Protein AF-A0A0F3LB24-F1 (afdb_monomer_lite)

Structure (mmCIF, N/CA/C/O backbone):
data_AF-A0A0F3LB24-F1
#
_entry.id   AF-A0A0F3LB24-F1
#
loop_
_atom_site.group_PDB
_atom_site.id
_atom_site.type_symbol
_atom_site.label_atom_id
_atom_site.label_alt_id
_atom_site.label_comp_id
_atom_site.label_asym_id
_atom_site.label_entity_id
_atom_site.label_seq_id
_atom_site.pdbx_PDB_ins_code
_atom_site.Cartn_x
_atom_site.Cartn_y
_atom_site.Cartn_z
_atom_site.occupancy
_atom_site.B_iso_or_equiv
_atom_site.auth_seq_id
_atom_site.auth_comp_id
_atom_site.auth_asym_id
_atom_site.auth_atom_id
_atom_site.pdbx_PDB_model_num
ATOM 1 N N . MET A 1 1 ? 21.730 -6.042 -3.106 1.00 69.94 1 MET A N 1
ATOM 2 C CA . MET A 1 1 ? 21.056 -5.003 -3.919 1.00 69.94 1 MET A CA 1
ATOM 3 C C . MET A 1 1 ? 20.122 -4.244 -3.000 1.00 69.94 1 MET A C 1
ATOM 5 O O . MET A 1 1 ? 19.327 -4.891 -2.333 1.00 69.94 1 MET A O 1
ATOM 9 N N . GLY A 1 2 ? 20.273 -2.925 -2.893 1.00 85.38 2 GLY A N 1
ATOM 10 C CA . GLY A 1 2 ? 19.422 -2.116 -2.019 1.00 85.38 2 GLY A CA 1
ATOM 11 C C . GLY A 1 2 ? 18.041 -1.895 -2.633 1.00 85.38 2 GLY A C 1
ATOM 12 O O . GLY A 1 2 ? 17.896 -1.877 -3.854 1.00 85.38 2 GLY A O 1
ATOM 13 N N . THR A 1 3 ? 17.030 -1.710 -1.795 1.00 89.69 3 THR A N 1
ATOM 14 C CA . THR A 1 3 ? 15.707 -1.231 -2.208 1.00 89.69 3 THR A CA 1
ATOM 15 C C . THR A 1 3 ? 15.474 0.131 -1.578 1.00 89.69 3 THR A C 1
ATOM 17 O O . THR A 1 3 ? 15.687 0.294 -0.378 1.00 89.69 3 THR A O 1
ATOM 20 N N . ARG A 1 4 ? 15.043 1.103 -2.376 1.00 91.69 4 ARG A N 1
ATOM 21 C CA . ARG A 1 4 ? 14.587 2.408 -1.909 1.00 91.69 4 ARG A CA 1
ATOM 22 C C . ARG A 1 4 ? 13.066 2.385 -1.874 1.00 91.69 4 ARG A C 1
ATOM 24 O O . ARG A 1 4 ? 12.440 2.018 -2.863 1.00 91.69 4 ARG A O 1
ATOM 31 N N . LYS A 1 5 ? 12.496 2.783 -0.744 1.00 94.12 5 LYS A N 1
ATOM 32 C CA . LYS A 1 5 ? 11.072 3.090 -0.640 1.00 94.12 5 LYS A CA 1
ATOM 33 C C . LYS A 1 5 ? 10.897 4.599 -0.667 1.00 94.12 5 LYS A C 1
ATOM 35 O O . LYS A 1 5 ? 11.715 5.328 -0.106 1.00 94.12 5 LYS A O 1
ATOM 40 N N . THR A 1 6 ? 9.879 5.078 -1.357 1.00 94.94 6 THR A N 1
ATOM 41 C CA . THR A 1 6 ? 9.525 6.496 -1.396 1.00 94.94 6 THR A CA 1
ATOM 42 C C . THR A 1 6 ? 8.038 6.616 -1.155 1.00 94.94 6 THR A C 1
ATOM 44 O O . THR A 1 6 ? 7.250 6.034 -1.893 1.00 94.94 6 THR A O 1
ATOM 47 N N . LEU A 1 7 ? 7.657 7.364 -0.125 1.00 96.06 7 LEU A N 1
ATOM 48 C CA . LEU A 1 7 ? 6.256 7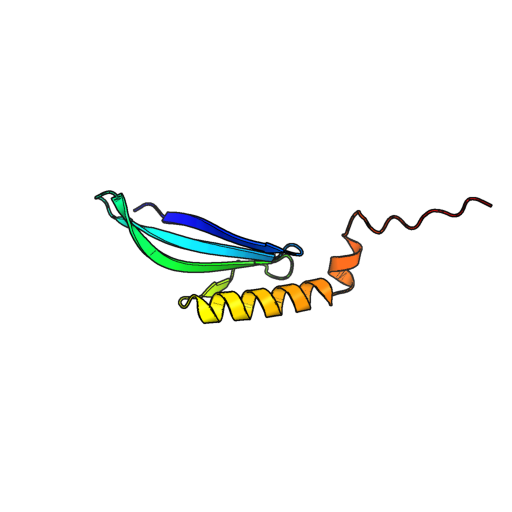.629 0.163 1.00 96.06 7 LEU A CA 1
ATOM 49 C C . LEU A 1 7 ? 5.621 8.387 -1.010 1.00 96.06 7 LEU A C 1
ATOM 51 O O . LEU A 1 7 ? 6.113 9.446 -1.398 1.00 96.06 7 LEU A O 1
ATOM 55 N N . VAL A 1 8 ? 4.543 7.838 -1.567 1.00 95.06 8 VAL A N 1
ATOM 56 C CA . VAL A 1 8 ? 3.755 8.464 -2.637 1.00 95.06 8 VAL A CA 1
ATOM 57 C C . VAL A 1 8 ? 2.574 9.207 -2.028 1.00 95.06 8 VAL A C 1
ATOM 59 O O . VAL A 1 8 ? 2.392 10.393 -2.291 1.00 95.06 8 VAL A O 1
ATOM 62 N N . ARG A 1 9 ? 1.784 8.515 -1.197 1.00 95.56 9 ARG A N 1
ATOM 63 C CA . ARG A 1 9 ? 0.593 9.051 -0.522 1.00 95.56 9 ARG A CA 1
ATOM 64 C C . ARG A 1 9 ? 0.382 8.388 0.837 1.00 95.56 9 ARG A C 1
ATOM 66 O O . ARG A 1 9 ? 0.776 7.242 1.037 1.00 95.56 9 ARG A O 1
ATOM 73 N N . SER A 1 10 ? -0.247 9.111 1.758 1.00 94.94 10 SER A N 1
ATOM 74 C CA . SER A 1 10 ? -0.659 8.597 3.065 1.00 94.94 10 SER A CA 1
ATOM 75 C C . SER A 1 10 ? -1.925 9.317 3.520 1.00 94.94 10 SER A C 1
ATOM 77 O O . SER A 1 10 ? -1.915 10.541 3.610 1.00 94.94 10 SER A O 1
ATOM 79 N N . GLU A 1 11 ? -2.983 8.577 3.842 1.00 92.31 11 GLU A N 1
ATOM 80 C CA . GLU A 1 11 ? -4.258 9.122 4.325 1.00 92.31 11 GLU A CA 1
ATOM 81 C C . GLU A 1 11 ? -5.017 8.081 5.156 1.00 92.31 11 GLU A C 1
ATOM 83 O O . GLU A 1 11 ? -4.959 6.895 4.857 1.00 92.31 11 GLU A O 1
ATOM 88 N N . ALA A 1 12 ? -5.709 8.508 6.219 1.00 87.38 12 ALA A N 1
ATOM 89 C CA . ALA A 1 12 ? -6.545 7.645 7.067 1.00 87.38 12 ALA A CA 1
ATOM 90 C C . ALA A 1 12 ? -5.853 6.369 7.611 1.00 87.38 12 ALA A C 1
ATOM 92 O O . ALA A 1 12 ? -6.506 5.382 7.925 1.00 87.38 12 ALA A O 1
ATOM 93 N N . GLY A 1 13 ? -4.520 6.365 7.742 1.00 87.94 13 GLY A N 1
ATOM 94 C CA . GLY A 1 13 ? -3.762 5.171 8.147 1.00 87.94 13 GLY A CA 1
ATOM 95 C C . GLY A 1 13 ? -3.514 4.159 7.020 1.00 87.94 13 GLY A C 1
ATOM 96 O O . GLY A 1 13 ? -3.082 3.041 7.300 1.00 87.94 13 GLY A O 1
ATOM 97 N N . VAL A 1 14 ? -3.771 4.552 5.773 1.00 93.50 14 VAL A N 1
ATOM 98 C CA . VAL A 1 14 ? -3.364 3.883 4.535 1.00 93.50 14 VAL A CA 1
ATOM 99 C C . VAL A 1 14 ? -2.130 4.592 3.984 1.00 93.50 14 VAL A C 1
ATOM 101 O O . VAL A 1 14 ? -2.094 5.819 3.914 1.00 93.50 14 VAL A O 1
ATOM 104 N N . THR A 1 15 ? -1.129 3.829 3.562 1.00 96.19 15 THR A N 1
ATOM 105 C CA . THR A 1 15 ? 0.149 4.321 3.044 1.00 96.19 15 THR A CA 1
ATOM 106 C C . THR A 1 15 ? 0.449 3.647 1.716 1.00 96.19 15 THR A C 1
ATOM 108 O O . THR A 1 15 ? 0.438 2.421 1.628 1.00 96.19 15 THR A O 1
ATOM 111 N N . LEU A 1 16 ? 0.768 4.438 0.695 1.00 97.00 16 LEU A N 1
ATOM 112 C CA . LEU A 1 16 ? 1.244 3.965 -0.598 1.00 97.00 16 LEU A CA 1
ATOM 113 C C . LEU A 1 16 ? 2.703 4.378 -0.792 1.00 97.00 16 LEU A C 1
ATOM 115 O O . LEU A 1 16 ? 3.025 5.567 -0.843 1.00 97.00 16 LEU A O 1
ATOM 119 N N . GLU A 1 17 ? 3.585 3.398 -0.941 1.00 97.12 17 GLU A N 1
ATOM 120 C CA . GLU A 1 17 ? 5.011 3.595 -1.184 1.00 97.12 17 GLU A CA 1
ATOM 121 C C . GLU A 1 17 ? 5.399 3.112 -2.583 1.00 97.12 17 GLU A C 1
ATOM 123 O O . GLU A 1 17 ? 4.985 2.048 -3.033 1.00 97.12 17 GLU A O 1
ATOM 128 N N . ARG A 1 18 ? 6.257 3.862 -3.271 1.00 96.12 18 ARG A N 1
ATOM 129 C CA . ARG A 1 18 ? 6.933 3.434 -4.494 1.00 96.12 18 ARG A CA 1
ATOM 130 C C . ARG A 1 18 ? 8.210 2.706 -4.117 1.00 96.12 18 ARG A C 1
ATOM 132 O O . ARG A 1 18 ? 9.030 3.227 -3.360 1.00 96.12 18 ARG A O 1
ATOM 139 N N . ILE A 1 19 ? 8.394 1.518 -4.671 1.00 95.38 19 ILE A N 1
ATOM 140 C CA . ILE A 1 19 ? 9.542 0.660 -4.411 1.00 95.38 19 ILE A CA 1
ATOM 141 C C . ILE A 1 19 ? 10.455 0.685 -5.626 1.00 95.38 19 ILE A C 1
ATOM 143 O O . ILE A 1 19 ? 10.072 0.303 -6.730 1.00 95.38 19 ILE A O 1
ATOM 147 N N . GLU A 1 20 ? 11.699 1.087 -5.415 1.00 94.69 20 GLU A N 1
ATOM 148 C CA . GLU A 1 20 ? 12.730 1.126 -6.441 1.00 94.69 20 GLU A CA 1
ATOM 149 C C . GLU A 1 20 ? 13.873 0.183 -6.059 1.00 94.69 20 GLU A C 1
ATOM 151 O O . GLU A 1 20 ? 14.354 0.169 -4.923 1.00 94.69 20 GLU A O 1
ATOM 156 N N . ARG A 1 21 ? 14.344 -0.621 -7.011 1.00 92.38 21 ARG A N 1
ATOM 157 C CA . ARG A 1 21 ? 15.530 -1.457 -6.837 1.00 92.38 21 ARG A CA 1
ATOM 158 C C . ARG A 1 21 ? 16.764 -0.671 -7.258 1.00 92.38 21 ARG A C 1
ATOM 160 O O . ARG A 1 21 ? 16.849 -0.189 -8.385 1.00 92.38 21 ARG A O 1
ATOM 167 N N . LEU A 1 22 ? 17.737 -0.583 -6.358 1.00 92.25 22 LEU A N 1
ATOM 168 C CA . LEU A 1 22 ? 19.020 0.056 -6.613 1.00 92.25 22 LEU A CA 1
ATOM 169 C C . LEU A 1 22 ? 19.979 -0.959 -7.237 1.00 92.25 22 LEU A C 1
ATOM 171 O O . LEU A 1 22 ? 20.290 -2.006 -6.653 1.00 92.25 22 LEU A O 1
ATOM 175 N N . SER A 1 23 ? 20.455 -0.641 -8.435 1.00 86.62 23 SER A N 1
ATOM 176 C CA . SER A 1 23 ? 21.538 -1.371 -9.085 1.00 86.62 23 SER A CA 1
ATOM 177 C C . SER A 1 23 ? 22.867 -1.132 -8.362 1.00 86.62 23 SER A C 1
ATOM 179 O O . SER A 1 23 ? 23.043 -0.146 -7.646 1.00 86.62 23 SER A O 1
ATOM 181 N N . ALA A 1 24 ? 23.847 -2.008 -8.595 1.00 81.44 24 ALA A N 1
ATOM 182 C CA . ALA A 1 24 ? 25.196 -1.861 -8.040 1.00 81.44 24 ALA A CA 1
ATOM 183 C C . ALA A 1 24 ? 25.905 -0.559 -8.476 1.00 81.44 24 ALA A C 1
ATOM 185 O O . ALA A 1 24 ? 26.880 -0.158 -7.853 1.00 81.44 24 ALA A O 1
ATOM 186 N N . ARG A 1 25 ? 25.406 0.108 -9.528 1.00 81.50 25 ARG A N 1
ATOM 187 C CA . ARG A 1 25 ? 25.908 1.394 -10.038 1.00 81.50 25 ARG A CA 1
ATOM 188 C C . ARG A 1 25 ? 25.114 2.605 -9.525 1.00 81.50 25 ARG A C 1
ATOM 190 O O . ARG A 1 25 ? 25.343 3.713 -9.990 1.00 81.50 25 ARG A O 1
ATOM 197 N N . GLY A 1 26 ? 24.161 2.405 -8.610 1.00 76.38 26 GLY A N 1
ATOM 198 C CA . GLY A 1 26 ? 23.349 3.474 -8.020 1.00 76.38 26 GLY A CA 1
ATOM 199 C C . GLY A 1 26 ? 22.114 3.890 -8.829 1.00 76.38 26 GLY A C 1
ATOM 200 O O . GLY A 1 26 ? 21.319 4.681 -8.329 1.00 76.38 26 GLY A O 1
ATOM 201 N N . ALA A 1 27 ? 21.897 3.341 -10.032 1.00 84.44 27 ALA A N 1
ATOM 202 C CA . ALA A 1 27 ? 20.663 3.575 -10.784 1.00 84.44 27 ALA A CA 1
ATOM 203 C C . ALA A 1 27 ? 19.470 2.906 -10.083 1.00 84.44 27 ALA A C 1
ATOM 205 O O . ALA A 1 27 ? 19.557 1.730 -9.714 1.00 84.44 27 ALA A O 1
ATOM 206 N N . ALA A 1 28 ? 18.386 3.660 -9.904 1.00 87.44 28 ALA A N 1
ATOM 207 C CA . ALA A 1 28 ? 17.127 3.190 -9.343 1.00 87.44 28 ALA A CA 1
ATOM 208 C C . ALA A 1 28 ? 16.187 2.763 -10.475 1.00 87.44 28 ALA A C 1
ATOM 210 O O . ALA A 1 28 ? 15.980 3.507 -11.431 1.00 87.44 28 ALA A O 1
ATOM 211 N N . HIS A 1 29 ? 15.630 1.562 -10.366 1.00 90.31 29 HIS A N 1
ATOM 212 C CA . HIS A 1 29 ? 14.630 1.047 -11.296 1.00 90.31 29 HIS A CA 1
ATOM 213 C C . HIS A 1 29 ? 13.335 0.795 -10.540 1.00 90.31 29 HIS A C 1
ATOM 215 O O . HIS A 1 29 ? 13.365 0.164 -9.481 1.00 90.31 29 HIS A O 1
ATOM 221 N N . LEU A 1 30 ? 12.209 1.257 -11.084 1.00 90.75 30 LEU A N 1
ATOM 222 C CA . LEU A 1 30 ? 10.900 0.976 -10.507 1.00 90.75 30 LEU A CA 1
ATOM 223 C C . LEU A 1 30 ? 10.706 -0.542 -10.389 1.00 90.75 30 LEU A C 1
ATOM 225 O O . LEU A 1 30 ? 10.849 -1.279 -11.361 1.00 90.75 30 LEU A O 1
ATOM 229 N N . SER A 1 31 ? 10.417 -0.995 -9.174 1.00 91.94 31 SER A N 1
ATOM 230 C CA . SER A 1 31 ? 10.126 -2.392 -8.851 1.00 91.94 31 SER A CA 1
ATOM 231 C C . SER A 1 31 ? 8.644 -2.619 -8.545 1.00 91.94 31 SER A C 1
ATOM 233 O O . SER A 1 31 ? 8.245 -3.776 -8.421 1.00 91.94 31 SER A O 1
ATOM 235 N N . GLY A 1 32 ? 7.861 -1.549 -8.387 1.00 95.12 32 GLY A N 1
ATOM 236 C CA . GLY A 1 32 ? 6.429 -1.573 -8.103 1.00 95.12 32 GLY A CA 1
ATOM 237 C C . GLY A 1 32 ? 6.055 -0.618 -6.973 1.00 95.12 32 GLY A C 1
ATOM 238 O O . GLY A 1 32 ? 6.811 0.288 -6.619 1.00 95.12 32 GLY A O 1
ATOM 239 N N . PHE A 1 33 ? 4.891 -0.860 -6.392 1.00 96.81 33 PHE A N 1
ATOM 240 C CA . PHE A 1 33 ? 4.285 -0.097 -5.314 1.00 96.81 33 PHE A CA 1
ATOM 241 C C . PHE A 1 33 ? 3.890 -1.033 -4.176 1.00 96.81 33 PHE A C 1
ATOM 243 O O . PHE A 1 33 ? 3.590 -2.207 -4.397 1.00 96.81 33 PHE A O 1
ATOM 250 N N . GLU A 1 34 ? 3.908 -0.520 -2.956 1.00 96.50 34 GLU A N 1
ATOM 251 C CA . GLU A 1 34 ? 3.543 -1.242 -1.747 1.00 96.50 34 GLU A CA 1
ATOM 252 C C . GLU A 1 34 ? 2.473 -0.439 -1.001 1.00 96.50 34 GLU A C 1
ATOM 254 O O . GLU A 1 34 ? 2.692 0.711 -0.623 1.00 96.50 34 GLU A O 1
ATOM 259 N N . LEU A 1 35 ? 1.297 -1.040 -0.849 1.00 96.25 35 LEU A N 1
ATOM 260 C CA . LEU A 1 35 ? 0.132 -0.484 -0.178 1.00 96.25 35 LEU A CA 1
ATOM 261 C C . LEU A 1 35 ? 0.011 -1.120 1.208 1.00 96.25 35 LEU A C 1
ATOM 263 O O . LEU A 1 35 ? -0.112 -2.336 1.333 1.00 96.25 35 LEU A O 1
ATOM 267 N N . SER A 1 36 ? 0.034 -0.302 2.251 1.00 94.31 36 SER A N 1
ATOM 268 C CA . SER A 1 36 ? -0.128 -0.730 3.641 1.00 94.31 36 SER A CA 1
ATOM 269 C C . SER A 1 36 ? -1.342 -0.045 4.249 1.00 94.31 36 SER A C 1
ATOM 271 O O . SER A 1 36 ? -1.570 1.131 3.991 1.00 94.31 36 SER A O 1
ATOM 273 N N . SER A 1 37 ? -2.105 -0.743 5.081 1.00 92.12 37 SER A N 1
ATOM 274 C CA . SER A 1 37 ? -3.211 -0.155 5.836 1.00 92.12 37 SER A CA 1
ATOM 275 C C . SER A 1 37 ? -3.376 -0.874 7.167 1.00 92.12 37 SER A C 1
ATOM 277 O O . SER A 1 37 ? -2.842 -1.966 7.361 1.00 92.12 37 SER A O 1
ATOM 279 N N . ARG A 1 38 ? -4.166 -0.296 8.076 1.00 86.25 38 ARG A N 1
ATOM 280 C CA . ARG A 1 38 ? -4.542 -0.952 9.341 1.00 86.25 38 ARG A CA 1
ATOM 281 C C . ARG A 1 38 ? -5.376 -2.225 9.146 1.00 86.25 38 ARG A C 1
ATOM 283 O O . ARG A 1 38 ? -5.462 -3.028 10.068 1.00 86.25 38 ARG A O 1
ATOM 290 N N . ARG A 1 39 ? -5.982 -2.413 7.968 1.00 85.81 39 ARG A N 1
ATOM 291 C CA . ARG A 1 39 ? -6.781 -3.603 7.622 1.00 85.81 39 ARG A CA 1
ATOM 292 C C . ARG A 1 39 ? -5.910 -4.748 7.124 1.00 85.81 39 ARG A C 1
ATOM 294 O O . ARG A 1 39 ? -6.332 -5.902 7.171 1.00 85.81 39 ARG A O 1
ATOM 301 N N . PHE A 1 40 ? -4.698 -4.452 6.655 1.00 84.88 40 PHE A N 1
ATOM 302 C CA . PHE A 1 40 ? -3.788 -5.455 6.127 1.00 84.88 40 PHE A CA 1
ATOM 303 C C . PHE A 1 40 ? -2.807 -5.951 7.187 1.00 84.88 40 PHE A C 1
ATOM 305 O O . PHE A 1 40 ? -2.057 -5.186 7.783 1.00 84.88 40 PHE A O 1
ATOM 312 N N . VAL A 1 41 ? -2.739 -7.275 7.348 1.00 84.62 41 VAL A N 1
ATOM 313 C CA . VAL A 1 41 ? -1.680 -7.923 8.141 1.00 84.62 41 VAL A CA 1
ATOM 314 C C . VAL A 1 41 ? -0.317 -7.793 7.444 1.00 84.62 41 VAL A C 1
ATOM 316 O O . VAL A 1 41 ? 0.720 -7.751 8.101 1.00 84.62 41 VAL A O 1
ATOM 319 N N . GLN A 1 42 ? -0.306 -7.728 6.108 1.00 89.06 42 GLN A N 1
ATOM 320 C CA . GLN A 1 42 ? 0.895 -7.554 5.290 1.00 89.06 42 GLN A CA 1
ATOM 321 C C . GLN A 1 42 ? 0.624 -6.593 4.139 1.00 89.06 42 GLN A C 1
ATOM 323 O O . GLN A 1 42 ? -0.446 -6.632 3.538 1.00 89.06 42 GLN A O 1
ATOM 328 N N . ALA A 1 43 ? 1.616 -5.771 3.804 1.00 91.25 43 ALA A N 1
ATOM 329 C CA . ALA A 1 43 ? 1.494 -4.815 2.718 1.00 91.25 43 ALA A CA 1
ATOM 330 C C . ALA A 1 43 ? 1.275 -5.505 1.361 1.00 91.25 43 ALA A C 1
ATOM 332 O O . ALA A 1 43 ? 1.952 -6.479 1.015 1.00 91.25 43 ALA A O 1
ATOM 333 N N . GLN A 1 44 ? 0.346 -4.975 0.573 1.00 93.69 44 GLN A N 1
ATOM 334 C CA . GLN A 1 44 ? 0.027 -5.469 -0.755 1.00 93.69 44 GLN A CA 1
ATOM 335 C C . GLN A 1 44 ? 0.979 -4.864 -1.787 1.00 93.69 44 GLN A C 1
ATOM 337 O O . GLN A 1 44 ? 1.164 -3.651 -1.842 1.00 93.69 44 GLN A O 1
ATOM 342 N N . ARG A 1 45 ? 1.564 -5.703 -2.647 1.00 94.12 45 ARG A N 1
ATOM 343 C CA . ARG A 1 45 ? 2.411 -5.236 -3.752 1.00 94.12 45 ARG A CA 1
ATOM 344 C C . ARG A 1 45 ? 1.634 -5.132 -5.050 1.00 94.12 45 ARG A C 1
ATOM 346 O O . ARG A 1 45 ? 0.942 -6.070 -5.435 1.00 94.12 45 ARG A O 1
ATOM 353 N N . ILE A 1 46 ? 1.805 -4.010 -5.737 1.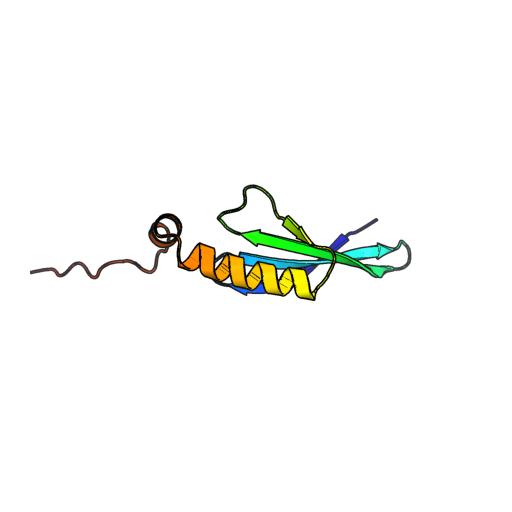00 95.38 46 ILE A N 1
ATOM 354 C CA . ILE A 1 46 ? 1.113 -3.678 -6.982 1.00 95.38 46 ILE A CA 1
ATOM 355 C C . ILE A 1 46 ? 2.159 -3.212 -7.998 1.00 95.38 46 ILE A C 1
ATOM 357 O O . ILE A 1 46 ? 3.015 -2.396 -7.676 1.00 95.38 46 ILE A O 1
ATOM 361 N N . ALA A 1 47 ? 2.143 -3.761 -9.214 1.00 94.25 47 ALA A N 1
ATOM 362 C CA . ALA A 1 47 ? 3.167 -3.455 -10.218 1.00 94.25 47 ALA A CA 1
ATOM 363 C C . ALA A 1 47 ? 2.949 -2.086 -10.885 1.00 94.25 47 ALA A C 1
ATOM 365 O O . ALA A 1 47 ? 3.896 -1.322 -11.059 1.00 94.25 47 ALA A O 1
ATOM 366 N N . GLU A 1 48 ? 1.695 -1.781 -11.219 1.00 94.44 48 GLU A N 1
ATOM 367 C CA . GLU A 1 48 ? 1.310 -0.616 -12.015 1.00 94.44 48 GLU A CA 1
ATOM 368 C C . GLU A 1 48 ? 0.880 0.560 -11.136 1.00 94.44 48 GLU A C 1
ATOM 370 O O . GLU A 1 48 ? 0.073 0.395 -10.221 1.00 94.44 48 GLU A O 1
ATOM 375 N N . GLU A 1 49 ? 1.349 1.768 -11.462 1.00 92.25 49 GLU A N 1
ATOM 376 C CA . GLU A 1 49 ? 1.070 2.980 -10.676 1.00 92.25 49 GLU A CA 1
ATOM 377 C C . GLU A 1 49 ? -0.425 3.286 -10.595 1.00 92.25 49 GLU A C 1
ATOM 379 O O . GLU A 1 49 ? -0.956 3.531 -9.516 1.00 92.25 49 GLU A O 1
ATOM 384 N N . ARG A 1 50 ? -1.126 3.207 -11.731 1.00 95.19 50 ARG A N 1
ATOM 385 C CA . ARG A 1 50 ? -2.564 3.482 -11.791 1.00 95.19 50 ARG A CA 1
ATOM 386 C C . ARG A 1 50 ? -3.362 2.535 -10.899 1.00 95.19 50 ARG A C 1
ATOM 388 O O . ARG A 1 50 ? -4.187 2.988 -10.122 1.00 95.19 50 ARG A O 1
ATOM 395 N N . GLN A 1 51 ? -3.070 1.237 -10.973 1.00 95.44 51 GLN A N 1
ATOM 396 C CA . GLN A 1 51 ? -3.740 0.240 -10.135 1.00 95.44 51 GLN A CA 1
ATOM 397 C C . GLN A 1 51 ? -3.431 0.462 -8.653 1.00 95.44 51 GLN A C 1
ATOM 399 O O . GLN A 1 51 ? -4.280 0.212 -7.805 1.00 95.44 51 GLN A O 1
ATOM 404 N N . ALA A 1 52 ? -2.224 0.935 -8.338 1.00 95.44 52 ALA A N 1
ATOM 405 C CA . ALA A 1 52 ? -1.818 1.207 -6.970 1.00 95.44 52 ALA A CA 1
ATOM 406 C C . ALA A 1 52 ? -2.529 2.435 -6.384 1.00 95.44 52 ALA A C 1
ATOM 408 O O . ALA A 1 52 ? -2.918 2.411 -5.219 1.00 95.44 52 ALA A O 1
ATOM 409 N N . LEU A 1 53 ? -2.740 3.475 -7.196 1.00 95.62 53 LEU A N 1
ATOM 410 C CA . LEU A 1 53 ? -3.537 4.645 -6.827 1.00 95.62 53 LEU A CA 1
ATOM 411 C C . LEU A 1 53 ? -5.018 4.286 -6.664 1.00 95.62 53 LEU A C 1
ATOM 413 O O . LEU A 1 53 ? -5.601 4.611 -5.634 1.00 95.62 53 LEU A O 1
ATOM 417 N N . ASP A 1 54 ? -5.591 3.544 -7.615 1.00 96.25 54 ASP A N 1
ATOM 418 C CA . ASP A 1 54 ? -6.984 3.092 -7.534 1.00 96.25 54 ASP A CA 1
ATOM 419 C C . ASP A 1 54 ? -7.206 2.225 -6.274 1.00 96.25 54 ASP A C 1
ATOM 421 O O . ASP A 1 54 ? -8.179 2.406 -5.542 1.00 96.25 54 ASP A O 1
ATOM 425 N N . ALA A 1 55 ? -6.277 1.310 -5.970 1.00 95.06 55 ALA A N 1
ATOM 426 C CA . ALA A 1 55 ? -6.333 0.481 -4.765 1.00 95.06 55 ALA A CA 1
ATOM 427 C C . ALA A 1 55 ? -6.169 1.296 -3.473 1.00 95.06 55 ALA A C 1
ATOM 429 O O . ALA A 1 55 ? -6.813 0.983 -2.473 1.00 95.06 55 ALA A O 1
ATOM 430 N N . PHE A 1 56 ? -5.336 2.341 -3.489 1.00 95.56 56 PHE A N 1
ATOM 431 C CA . PHE A 1 56 ? -5.184 3.253 -2.359 1.00 95.56 56 PHE A CA 1
ATOM 432 C C . PHE A 1 56 ? -6.495 3.978 -2.050 1.00 95.56 56 PHE A C 1
ATOM 434 O O . PHE A 1 56 ? -6.934 3.954 -0.903 1.00 95.56 56 PHE A O 1
ATOM 441 N N . ASP A 1 57 ? -7.149 4.562 -3.056 1.00 95.44 57 ASP A N 1
ATOM 442 C CA . ASP A 1 57 ? -8.396 5.309 -2.857 1.00 95.44 57 ASP A CA 1
ATOM 443 C C . ASP A 1 57 ? -9.516 4.394 -2.324 1.00 95.44 57 ASP A C 1
ATOM 445 O O . ASP A 1 57 ? -10.231 4.749 -1.384 1.00 95.44 57 ASP A O 1
ATOM 449 N N . LEU A 1 58 ? -9.629 3.176 -2.868 1.00 94.81 58 LEU A N 1
ATOM 450 C CA . LEU A 1 58 ? -10.580 2.173 -2.378 1.00 94.81 58 LEU A CA 1
ATOM 451 C C . LEU A 1 58 ? -10.310 1.780 -0.924 1.00 94.81 58 LEU A C 1
ATOM 453 O O . LEU A 1 58 ? -11.248 1.640 -0.138 1.00 94.81 58 LEU A O 1
ATOM 457 N N . GLU A 1 59 ? -9.043 1.610 -0.557 1.00 94.00 59 GLU A N 1
ATOM 458 C CA . GLU A 1 59 ? -8.666 1.222 0.797 1.00 94.00 59 GLU A CA 1
ATOM 459 C C . GLU A 1 59 ? -8.872 2.364 1.796 1.00 94.00 59 GLU A C 1
ATOM 461 O O . GLU A 1 59 ? -9.344 2.120 2.904 1.00 94.00 59 GLU A O 1
ATOM 46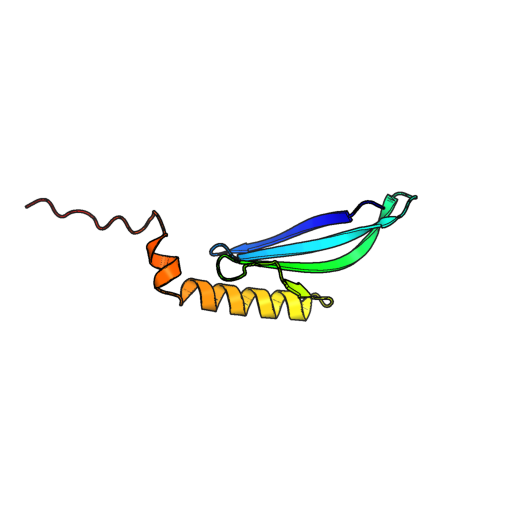6 N N . VAL A 1 60 ? -8.619 3.616 1.404 1.00 92.75 60 VAL A N 1
ATOM 467 C CA . VAL A 1 60 ? -8.945 4.798 2.217 1.00 92.75 60 VAL A CA 1
ATOM 468 C C . VAL A 1 60 ? -10.442 4.855 2.497 1.00 92.75 60 VAL A C 1
ATOM 470 O O . VAL A 1 60 ? -10.841 4.984 3.655 1.00 92.75 60 VAL A O 1
ATOM 473 N N . ILE A 1 61 ? -11.281 4.696 1.470 1.00 92.75 61 ILE A N 1
ATOM 474 C CA . ILE A 1 61 ? -12.740 4.657 1.639 1.00 92.75 61 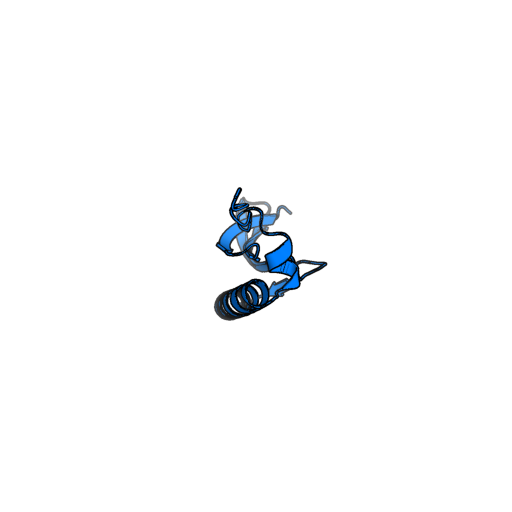ILE A CA 1
ATOM 475 C C . ILE A 1 61 ? -13.132 3.522 2.582 1.00 92.75 61 ILE A C 1
ATOM 477 O O . ILE A 1 61 ? -13.967 3.717 3.465 1.00 92.75 61 ILE A O 1
ATOM 481 N N . ALA A 1 62 ? -12.532 2.344 2.422 1.00 90.44 62 ALA A N 1
ATOM 482 C CA . ALA A 1 62 ? -12.863 1.193 3.241 1.00 90.44 62 ALA A CA 1
ATOM 483 C C . ALA A 1 62 ? -12.436 1.372 4.705 1.00 90.44 62 ALA A C 1
ATOM 485 O O . ALA A 1 62 ? -13.220 1.045 5.589 1.00 90.44 62 ALA A O 1
ATOM 486 N N . VAL A 1 63 ? -11.258 1.945 4.977 1.00 89.38 63 VAL A N 1
ATOM 487 C CA . VAL A 1 63 ? -10.807 2.272 6.341 1.00 89.38 63 VAL A CA 1
ATOM 488 C C . VAL A 1 63 ? -11.695 3.337 6.973 1.00 89.38 63 VAL A C 1
ATOM 490 O O . VAL A 1 63 ? -12.116 3.184 8.116 1.00 89.38 63 VAL A O 1
ATOM 493 N N . LEU A 1 64 ? -12.032 4.392 6.232 1.00 88.06 64 LEU A N 1
ATOM 494 C CA . LEU A 1 64 ? -12.933 5.434 6.719 1.00 88.06 64 LEU A CA 1
ATOM 495 C C . LEU A 1 64 ? -14.363 4.930 6.908 1.00 88.06 64 LEU A C 1
ATOM 497 O O . LEU A 1 64 ? -15.094 5.508 7.700 1.00 88.06 64 LEU A O 1
ATOM 501 N N . SER A 1 65 ? -14.775 3.875 6.213 1.00 88.25 65 SER A N 1
ATOM 502 C CA . SER A 1 65 ? -16.105 3.277 6.372 1.00 88.25 65 SER A CA 1
ATOM 503 C C . SER A 1 65 ? -16.148 2.196 7.452 1.00 88.25 65 SER A C 1
ATOM 505 O O . SER A 1 65 ? -17.236 1.734 7.790 1.00 88.25 65 SER A O 1
ATOM 507 N N . ASP A 1 66 ? -14.996 1.782 7.983 1.00 85.31 66 ASP A N 1
ATOM 508 C CA . ASP A 1 66 ? -14.891 0.719 8.976 1.00 85.31 66 ASP A CA 1
ATOM 509 C C . ASP A 1 66 ? -15.077 1.288 10.397 1.00 85.31 66 ASP A C 1
ATOM 511 O O . ASP A 1 66 ? -14.190 1.966 10.931 1.00 85.31 66 ASP A O 1
ATOM 515 N N . PRO A 1 67 ? -16.227 1.030 11.048 1.00 78.62 67 PRO A N 1
ATOM 516 C CA . PRO A 1 67 ? -16.517 1.590 12.359 1.00 78.62 67 PRO A CA 1
ATOM 517 C C . PRO A 1 67 ? -15.606 1.034 13.460 1.00 78.62 67 PRO A C 1
ATOM 519 O O . PRO A 1 67 ? -15.485 1.672 14.506 1.00 78.62 67 PRO A O 1
ATOM 522 N N . GLU A 1 68 ? -14.976 -0.130 13.274 1.00 80.38 68 GLU A N 1
ATOM 523 C CA . GLU A 1 68 ? -14.041 -0.687 14.255 1.00 80.38 68 GLU A CA 1
ATOM 524 C C . GLU A 1 68 ? -12.709 0.063 14.224 1.00 80.38 68 GLU A C 1
ATOM 526 O O . GLU A 1 68 ? -12.152 0.372 15.276 1.00 80.38 68 GLU A O 1
ATOM 531 N N . LEU A 1 69 ? -12.254 0.472 13.039 1.00 74.69 69 LEU A N 1
ATOM 532 C CA . LEU A 1 69 ? -11.039 1.279 12.882 1.00 74.69 69 LEU A CA 1
ATOM 533 C C . LEU A 1 69 ? -11.236 2.745 13.269 1.00 74.69 69 LEU A C 1
ATOM 535 O O . LEU A 1 69 ? -10.276 3.397 13.680 1.00 74.69 69 LEU A O 1
ATOM 539 N N . GLN A 1 70 ? -12.466 3.257 13.185 1.00 67.50 70 GLN A N 1
ATOM 540 C CA . GLN A 1 70 ? -12.817 4.591 13.681 1.00 67.50 70 GLN A CA 1
ATOM 541 C C . GLN A 1 70 ? -12.867 4.683 15.214 1.00 67.50 70 GLN A C 1
ATOM 543 O O . GLN A 1 70 ? -12.761 5.779 15.764 1.00 67.50 70 GLN A O 1
ATOM 548 N N . ARG A 1 71 ? -13.063 3.565 15.930 1.00 61.62 71 ARG A N 1
ATOM 549 C CA . ARG A 1 71 ? -13.115 3.555 17.407 1.00 61.62 71 ARG A CA 1
ATOM 550 C C . ARG A 1 71 ? -11.753 3.783 18.055 1.00 61.62 71 ARG A C 1
ATOM 552 O O . ARG A 1 71 ? -11.707 4.307 19.163 1.00 61.62 71 ARG A O 1
ATOM 559 N N . ASP A 1 72 ? -10.680 3.439 17.350 1.00 56.78 72 ASP A N 1
ATOM 560 C CA . ASP A 1 72 ? -9.296 3.682 17.767 1.00 56.78 72 ASP A CA 1
ATOM 561 C C . ASP A 1 72 ? -8.786 5.077 17.347 1.00 56.78 72 ASP A C 1
ATOM 563 O O . ASP A 1 72 ? -7.601 5.384 17.488 1.00 56.78 72 ASP A O 1
ATOM 567 N N . ASP A 1 73 ? -9.660 5.948 16.821 1.00 52.62 73 ASP A N 1
ATOM 568 C CA . ASP A 1 73 ? -9.297 7.323 16.491 1.00 52.62 73 ASP A CA 1
ATOM 569 C C . ASP A 1 73 ? -9.314 8.223 17.750 1.00 52.62 73 ASP A C 1
ATOM 571 O O . ASP A 1 73 ? -10.373 8.457 18.348 1.00 52.62 73 ASP A O 1
ATOM 575 N N . PRO A 1 74 ? -8.158 8.764 18.187 1.00 54.16 74 PRO A N 1
ATOM 576 C CA . PRO A 1 74 ? -8.053 9.528 19.428 1.00 54.16 74 PRO A CA 1
ATOM 577 C C . PRO A 1 74 ? -8.769 10.890 19.394 1.00 54.16 74 PRO A C 1
ATOM 579 O O . PRO 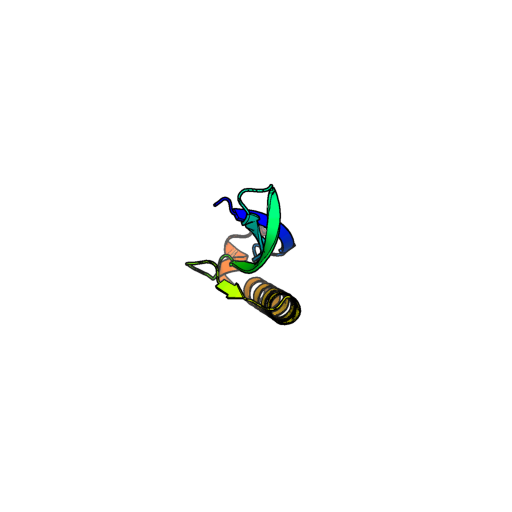A 1 74 ? -8.845 11.543 20.440 1.00 54.16 74 PRO A O 1
ATOM 582 N N . LEU A 1 75 ? -9.298 11.339 18.246 1.00 55.59 75 LEU A N 1
ATOM 583 C CA . LEU A 1 75 ? -10.081 12.578 18.147 1.00 55.59 75 LEU A CA 1
ATOM 584 C C . LEU A 1 75 ? -11.558 12.382 18.497 1.00 55.59 75 LEU A C 1
ATOM 586 O O . LEU A 1 75 ? -12.255 13.370 18.728 1.00 55.59 75 LEU A O 1
ATOM 590 N N . ARG A 1 76 ? -12.043 11.142 18.646 1.00 51.25 76 ARG A N 1
ATOM 591 C CA . ARG A 1 76 ? -13.404 10.869 19.129 1.00 51.25 76 ARG A CA 1
ATOM 592 C C . ARG A 1 76 ? -13.485 10.901 20.659 1.00 51.25 76 ARG A C 1
ATOM 594 O O . ARG A 1 76 ? -14.103 10.044 21.283 1.00 51.25 76 ARG A O 1
ATOM 601 N N . LYS A 1 77 ? -12.869 11.903 21.294 1.00 49.72 77 LYS A N 1
ATOM 602 C CA . LYS A 1 77 ? -13.220 12.250 22.674 1.00 49.72 77 LYS A CA 1
ATOM 603 C C . LYS A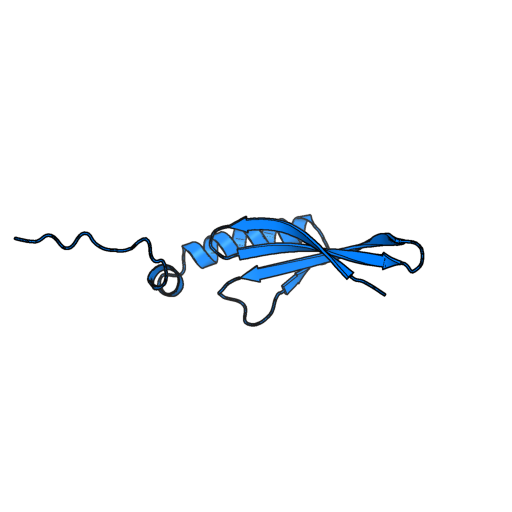 1 77 ? -14.540 12.997 22.622 1.00 49.72 77 LYS A C 1
ATOM 605 O O . LYS A 1 77 ? -14.575 14.190 22.337 1.00 49.72 77 LYS A O 1
ATOM 610 N N . GLU A 1 78 ? -15.626 12.273 22.860 1.00 55.22 78 GLU A N 1
ATOM 611 C CA . GLU A 1 78 ? -16.915 12.880 23.173 1.00 55.22 78 GLU A CA 1
ATOM 612 C C . GLU A 1 78 ? -16.680 13.960 24.246 1.00 55.22 78 GLU A C 1
ATOM 614 O O . GLU A 1 78 ? -16.046 13.660 25.267 1.00 55.22 78 GLU A O 1
ATOM 619 N N . PRO A 1 79 ? -17.114 15.219 24.048 1.00 49.50 79 PRO A N 1
ATOM 620 C CA . PRO A 1 79 ? -17.085 16.180 25.131 1.00 49.50 79 PRO A CA 1
ATOM 621 C C . PRO A 1 79 ? -18.032 15.635 26.194 1.00 49.50 79 PRO A C 1
ATOM 623 O O . PRO A 1 79 ? -19.249 15.610 26.011 1.00 49.50 79 PRO A O 1
ATOM 626 N N . ARG A 1 80 ? -17.457 15.132 27.289 1.00 50.31 80 ARG A N 1
ATOM 627 C CA . ARG A 1 80 ? -18.197 14.792 28.498 1.00 50.31 80 ARG A CA 1
ATOM 628 C C . ARG A 1 80 ? -18.920 16.072 28.912 1.00 50.31 80 ARG A C 1
ATOM 630 O O . ARG A 1 80 ? -18.300 16.996 29.429 1.00 50.31 80 ARG A O 1
ATOM 637 N N . ALA A 1 81 ? -20.207 16.149 28.593 1.00 55.22 81 ALA A N 1
ATOM 638 C CA . ALA A 1 81 ? -21.086 17.180 29.098 1.00 55.22 81 ALA A CA 1
ATOM 639 C C . ALA A 1 81 ? -21.202 16.947 30.606 1.00 55.22 81 ALA A C 1
ATOM 641 O O . ALA A 1 81 ? -21.926 16.059 31.055 1.00 55.22 81 ALA A O 1
ATOM 642 N N . GLU A 1 82 ? -20.410 17.689 31.371 1.00 54.78 82 GLU A N 1
ATOM 643 C CA . GLU A 1 82 ? -20.587 17.812 32.809 1.00 54.78 82 GLU A CA 1
ATOM 644 C C . GLU A 1 82 ? -21.840 18.674 33.025 1.00 54.78 82 GLU A C 1
ATOM 646 O O . GLU A 1 82 ? -21.930 19.799 32.528 1.00 54.78 82 GLU A O 1
ATOM 651 N N . ARG A 1 83 ? -22.855 18.063 33.641 1.00 55.84 83 ARG A N 1
ATOM 652 C CA . ARG A 1 83 ? -24.070 18.713 34.139 1.00 55.84 83 ARG A CA 1
ATOM 653 C C . ARG A 1 83 ? -23.881 19.058 35.604 1.00 55.84 83 ARG A C 1
ATOM 655 O O . ARG A 1 83 ? -23.267 18.222 36.303 1.00 55.84 83 ARG A O 1
#

Sequence (83 aa):
MGTRKTLVRSEAGVTLERIERLSARGAAHLSGFELSSRRFVQAQRIAEERQALDAFDLEVIAVLSDPELQRDDPLRKEPRAER

Foldseek 3Di:
DDKDWAWDDDDLQKTKIFIWDQDPVRDTHGPFIWIDGPVDPGTDTGRDPVVSVVVRVVVNVVCVVDVVNVVPDPVPPDPPPDD

Secondary structure (DSSP, 8-state):
--EEEEEEEEETTEEEEEEEEEPTTS-EEEEEEEEE-TT-SSPEEESSHHHHHHHHHHHHHHHHH-HHHHHT-TT--------

pLDDT: mean 84.83, std 14.57, range [49.5, 97.12]

Radius of gyration: 17.26 Å; chains: 1; bounding box: 50×27×46 Å